Protein AF-A0A0M3JBD5-F1 (afdb_monomer)

Nearest PDB structures (foldseek):
  3rho-assembly1_D  TM=9.846E-01  e=1.355E-04  Rattus norvegicus
  4go2-assembly1_C  TM=9.866E-01  e=3.528E-04  Rattus norvegicus
  3rhj-assembly1_D  TM=9.878E-01  e=5.316E-04  Rattus norvegicus
  3vz0-assembly2_D  TM=8.860E-01  e=3.436E-02  Gluconobacter oxydans 621H
  5kj5-assembly1_B  TM=8.941E-01  e=5.544E-02  Pseudomonas fluorescens

Secondary structure (DSSP, 8-state):
-TTGGG--SS---SS-SS---TTS-B---GGG-S--BSTTTTHHHH----------

InterPro domains:
  IPR015590 Aldehyde dehydrogenase domain [PF00171] (2-52)
  IPR016161 Aldehyde/histidinol dehydrogenase [SSF53720] (2-55)
  IPR016162 Aldehyde dehydrogenase, N-terminal [G3DSA:3.40.605.10] (22-51)
  IPR016163 Aldehyde dehydrogenase, C-terminal [G3DSA:3.40.309.10] (2-21)

Foldseek 3Di:
DVVVVPDQWQDDDDPDPPPDDQQDWDATGDPSDDATHHHPRNVVVVDDDDDDDDDD

Organism: Anisakis simplex (NCBI:txid6269)

Solvent-accessible surface area (backbone atoms only — not comparable to full-atom values): 3856 Å² total; per-residue (Å²): 108,77,66,66,75,68,53,88,59,50,76,79,71,79,100,57,74,91,83,76,51,73,74,48,60,41,39,44,45,74,94,66,42,76,69,44,48,40,24,76,66,22,50,64,80,76,54,81,92,80,89,84,86,86,88,132

Radius of gyration: 16.44 Å; Cα contacts (8 Å, |Δi|>4): 52; chains: 1; bounding box: 28×24×57 Å

pLDDT: mean 96.5, std 2.27, range [85.25, 97.88]

Mean predicted aligned error: 3.09 Å

Sequence (56 aa):
LRVAQRLQAGTVFINTYQKTDVASPFGGFKQSGFGKDLGAEALNEYLHTKTITIEY

Structure (mmCIF, N/CA/C/O backbone):
data_AF-A0A0M3JBD5-F1
#
_entry.id   AF-A0A0M3JBD5-F1
#
loop_
_atom_site.group_PDB
_atom_site.id
_atom_site.type_symbol
_atom_site.label_atom_id
_atom_site.label_alt_id
_atom_site.label_comp_id
_atom_site.label_asym_id
_atom_site.label_entity_id
_atom_site.label_seq_id
_atom_site.pdbx_PDB_ins_code
_atom_site.Cartn_x
_atom_site.Cartn_y
_atom_site.Cartn_z
_atom_site.occupancy
_atom_site.B_iso_or_equiv
_atom_site.auth_seq_id
_atom_site.auth_comp_id
_atom_site.auth_asym_id
_atom_site.auth_atom_id
_atom_site.pdbx_PDB_model_num
ATOM 1 N N . LEU A 1 1 ? -16.714 -9.417 8.997 1.00 88.38 1 LEU A N 1
ATOM 2 C CA . LEU A 1 1 ? -16.083 -8.326 8.209 1.00 88.38 1 LEU A CA 1
ATOM 3 C C . LEU A 1 1 ? -16.695 -6.927 8.409 1.00 88.38 1 LEU A C 1
ATOM 5 O O . LEU A 1 1 ? -16.024 -5.962 8.076 1.00 88.38 1 LEU A O 1
ATOM 9 N N . ARG A 1 2 ? -17.894 -6.773 9.007 1.00 96.06 2 ARG A N 1
ATOM 10 C CA . ARG A 1 2 ? -18.585 -5.472 9.192 1.00 96.06 2 ARG A CA 1
ATOM 11 C C . ARG A 1 2 ? -17.715 -4.326 9.730 1.00 96.06 2 ARG A C 1
ATOM 13 O O . ARG A 1 2 ? -17.843 -3.205 9.261 1.00 96.06 2 ARG A O 1
ATOM 20 N N . VAL A 1 3 ? -16.874 -4.591 10.733 1.00 96.75 3 VAL A N 1
ATOM 21 C CA . VAL A 1 3 ? -15.990 -3.565 11.318 1.00 96.75 3 VAL A CA 1
ATOM 22 C C . VAL A 1 3 ? -14.845 -3.232 10.363 1.00 96.75 3 VAL A C 1
ATOM 24 O O . VAL A 1 3 ? -14.648 -2.065 10.060 1.00 96.75 3 VAL A O 1
ATOM 27 N N . ALA A 1 4 ? -14.164 -4.246 9.819 1.00 96.69 4 ALA A N 1
ATOM 28 C CA . ALA A 1 4 ? -13.069 -4.062 8.864 1.00 96.69 4 ALA A CA 1
ATOM 29 C C . ALA A 1 4 ? -13.483 -3.226 7.641 1.00 96.69 4 ALA A C 1
ATOM 31 O O . ALA A 1 4 ? -12.749 -2.338 7.236 1.00 96.69 4 ALA A O 1
ATOM 32 N N . GLN A 1 5 ? -14.696 -3.440 7.121 1.00 96.56 5 GLN A N 1
ATOM 33 C CA . GLN A 1 5 ? -15.245 -2.680 5.989 1.00 96.56 5 GLN A CA 1
ATOM 34 C C . GLN A 1 5 ? -15.543 -1.207 6.304 1.00 96.56 5 GLN A C 1
ATOM 36 O O . GLN A 1 5 ? -15.648 -0.396 5.391 1.00 96.56 5 GLN A O 1
ATOM 41 N N . ARG A 1 6 ? -15.730 -0.852 7.581 1.00 97.31 6 ARG A N 1
ATOM 42 C CA . ARG A 1 6 ? -16.027 0.526 8.007 1.00 97.31 6 ARG A CA 1
ATOM 43 C C . ARG A 1 6 ? -14.774 1.315 8.378 1.00 97.31 6 ARG A C 1
ATOM 45 O O . ARG A 1 6 ? -14.855 2.532 8.525 1.00 97.31 6 ARG A O 1
ATOM 52 N N . LEU A 1 7 ? -13.640 0.642 8.568 1.00 96.69 7 LEU A N 1
ATOM 53 C CA . LEU A 1 7 ? -12.389 1.297 8.920 1.00 96.69 7 LEU A CA 1
ATOM 54 C C . LEU A 1 7 ? -11.817 2.021 7.701 1.00 96.69 7 LEU A C 1
ATOM 56 O O . LEU A 1 7 ? -11.623 1.437 6.642 1.00 96.69 7 LEU A O 1
ATOM 60 N N . GLN A 1 8 ? -11.512 3.302 7.877 1.00 96.62 8 GLN A N 1
ATOM 61 C CA . GLN A 1 8 ? -10.842 4.120 6.869 1.00 96.62 8 GLN A CA 1
ATOM 62 C C . GLN A 1 8 ? -9.328 4.048 7.094 1.00 96.62 8 GLN A C 1
ATOM 64 O O . GLN A 1 8 ? -8.717 5.011 7.555 1.00 96.62 8 GLN A O 1
ATOM 69 N N . ALA A 1 9 ? -8.754 2.875 6.826 1.00 96.94 9 ALA A N 1
ATOM 70 C CA . ALA A 1 9 ? -7.343 2.553 7.018 1.00 96.94 9 ALA A CA 1
ATOM 71 C C . ALA A 1 9 ? -6.815 1.730 5.836 1.00 96.94 9 ALA A C 1
ATOM 73 O O . ALA A 1 9 ? -7.583 1.061 5.149 1.00 96.94 9 ALA A O 1
ATOM 74 N N . GLY A 1 10 ? -5.502 1.761 5.611 1.00 96.19 10 GLY A N 1
ATOM 75 C CA . GLY A 1 10 ? -4.882 1.042 4.498 1.00 96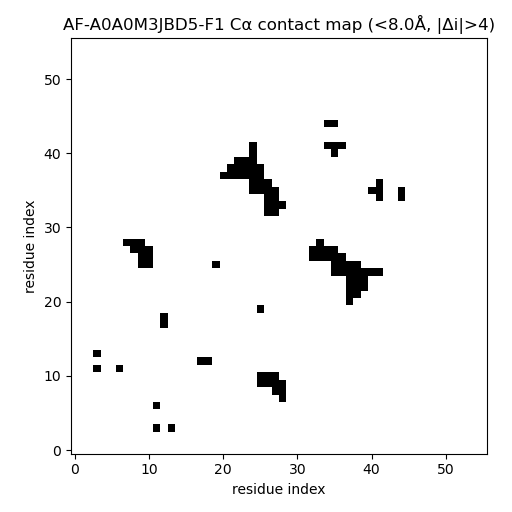.19 10 GLY A CA 1
ATOM 76 C C . GLY A 1 10 ? -4.613 -0.445 4.742 1.00 96.19 10 GLY A C 1
ATOM 77 O O . GLY A 1 10 ? -4.459 -1.194 3.781 1.00 96.19 10 GLY A O 1
ATOM 78 N N . THR A 1 11 ? -4.605 -0.882 6.003 1.00 97.69 11 THR A N 1
ATOM 79 C CA . THR A 1 11 ? -4.488 -2.290 6.404 1.00 97.69 11 THR A CA 1
ATOM 80 C C . THR A 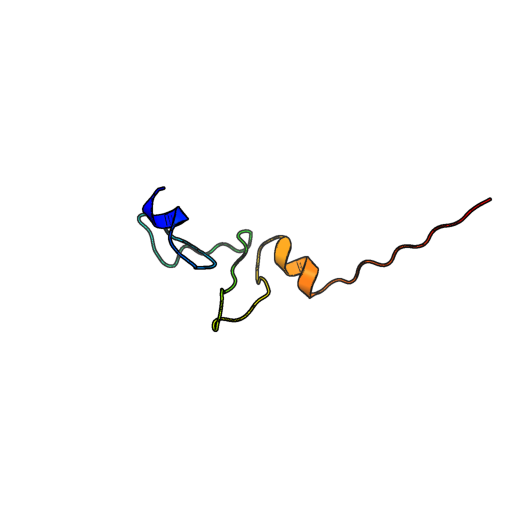1 11 ? -5.352 -2.525 7.640 1.00 97.69 11 THR A C 1
ATOM 82 O O . THR A 1 11 ? -5.367 -1.703 8.557 1.00 97.69 11 THR A O 1
ATOM 85 N N . VAL A 1 12 ? -6.068 -3.651 7.684 1.00 97.69 12 VAL A N 1
ATOM 86 C CA . VAL A 1 12 ? -6.848 -4.078 8.852 1.00 97.69 12 VAL A CA 1
ATOM 87 C C . VAL A 1 12 ? -6.431 -5.492 9.231 1.00 97.69 12 VAL A C 1
ATOM 89 O O . VAL A 1 12 ? -6.599 -6.421 8.445 1.00 97.69 12 VAL A O 1
ATOM 92 N N . PHE A 1 13 ? -5.934 -5.663 10.453 1.00 97.75 13 PHE A N 1
ATOM 93 C CA . PHE A 1 13 ? -5.651 -6.976 11.025 1.00 97.75 13 PHE A CA 1
ATOM 94 C C . PHE A 1 13 ? -6.874 -7.490 11.797 1.00 97.75 13 PHE A C 1
ATOM 96 O O . PHE A 1 13 ? -7.527 -6.732 12.514 1.00 97.75 13 PHE A O 1
ATOM 103 N N . ILE A 1 14 ? -7.197 -8.778 11.659 1.00 97.81 14 ILE A N 1
ATOM 104 C CA . ILE A 1 14 ? -8.30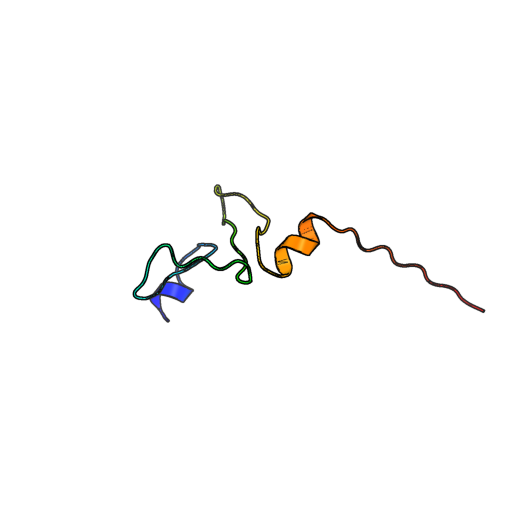5 -9.426 12.377 1.00 97.81 14 ILE A CA 1
ATOM 105 C C . ILE A 1 14 ? -7.713 -10.521 13.262 1.00 97.81 14 ILE A C 1
ATOM 107 O O . ILE A 1 14 ? -7.061 -11.427 12.754 1.00 97.81 14 ILE A O 1
ATOM 111 N N . ASN A 1 15 ? -7.942 -10.435 14.577 1.00 97.81 15 ASN A N 1
ATOM 112 C CA . ASN A 1 15 ? -7.429 -11.375 15.590 1.00 97.81 15 ASN A CA 1
ATOM 113 C C . ASN A 1 15 ? -5.895 -11.556 15.584 1.00 97.81 15 ASN A C 1
ATOM 115 O O . ASN A 1 15 ? -5.374 -12.562 16.056 1.00 97.81 15 ASN A O 1
ATOM 119 N N . THR A 1 16 ? -5.167 -10.575 15.055 1.00 97.88 16 THR A N 1
ATOM 120 C CA . THR A 1 16 ? -3.705 -10.485 15.06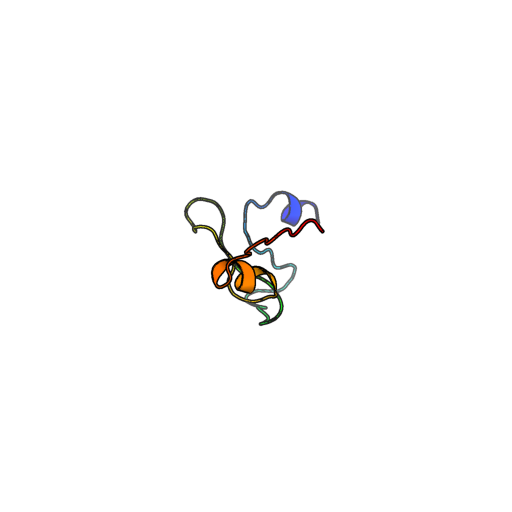8 1.00 97.88 16 THR A CA 1
ATOM 121 C C . THR A 1 16 ? -3.306 -9.011 14.994 1.00 97.88 16 THR A C 1
ATOM 123 O O . THR A 1 16 ? -4.158 -8.147 14.772 1.00 97.88 16 THR A O 1
ATOM 126 N N . TYR A 1 17 ? -2.027 -8.709 15.184 1.00 96.88 17 TYR A N 1
ATOM 127 C CA . TYR A 1 17 ? -1.483 -7.366 15.027 1.00 96.88 17 TYR A CA 1
ATOM 128 C C . TYR A 1 17 ? -0.016 -7.450 14.592 1.00 96.88 17 TYR A C 1
ATOM 130 O O . TYR A 1 17 ? 0.653 -8.430 14.905 1.00 96.88 17 TYR A O 1
ATOM 138 N N . GLN A 1 18 ? 0.466 -6.451 13.843 1.00 95.25 18 GLN A N 1
ATOM 139 C CA . GLN A 1 18 ? 1.826 -6.409 13.263 1.00 95.25 18 GLN A CA 1
ATOM 140 C C . GLN A 1 18 ? 2.181 -7.574 12.321 1.00 95.25 18 GLN A C 1
ATOM 142 O O . GLN A 1 18 ? 3.346 -7.770 11.986 1.00 95.25 18 GLN A O 1
ATOM 147 N N . LYS A 1 19 ? 1.190 -8.331 11.835 1.00 97.62 19 LYS A N 1
ATOM 148 C CA . LYS A 1 19 ? 1.410 -9.410 10.868 1.00 97.62 19 LYS A CA 1
ATOM 149 C C . LYS A 1 19 ? 1.568 -8.848 9.451 1.00 97.62 19 LYS A C 1
ATOM 151 O O . LYS A 1 19 ? 0.673 -8.987 8.624 1.00 97.62 19 LYS A O 1
ATOM 156 N N . THR A 1 20 ? 2.683 -8.176 9.191 1.00 97.25 20 THR A N 1
ATOM 157 C CA . THR A 1 20 ? 3.065 -7.736 7.844 1.00 97.25 20 THR A CA 1
ATOM 158 C C . THR A 1 20 ? 3.698 -8.883 7.059 1.00 97.25 20 THR A C 1
ATOM 160 O O . THR A 1 20 ? 4.154 -9.876 7.632 1.00 97.25 20 THR A O 1
ATOM 163 N N . ASP A 1 21 ? 3.690 -8.758 5.736 1.00 97.88 21 ASP A N 1
ATOM 164 C CA . ASP A 1 21 ? 4.303 -9.712 4.820 1.00 97.88 21 ASP A CA 1
ATOM 165 C C . ASP A 1 21 ? 4.850 -8.958 3.606 1.00 97.88 21 ASP A C 1
ATOM 167 O O . ASP A 1 21 ? 4.239 -7.986 3.164 1.00 97.88 21 ASP A O 1
ATOM 171 N N . VAL A 1 22 ? 5.990 -9.393 3.070 1.00 97.25 22 VAL A N 1
ATOM 172 C CA .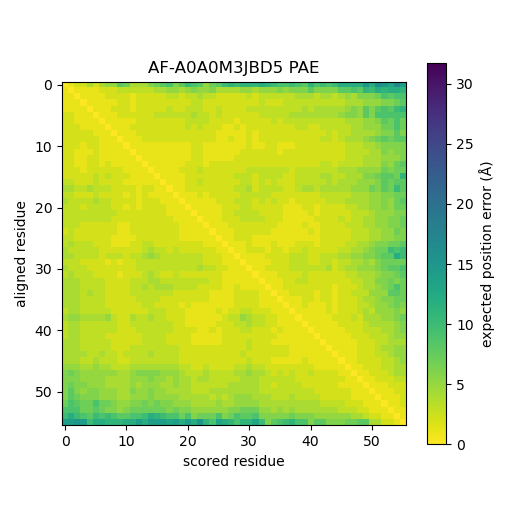 VAL A 1 22 ? 6.652 -8.724 1.938 1.00 97.25 22 VAL A CA 1
ATOM 173 C C . VAL A 1 22 ? 5.834 -8.773 0.645 1.00 97.25 22 VAL A C 1
ATOM 175 O O . VAL A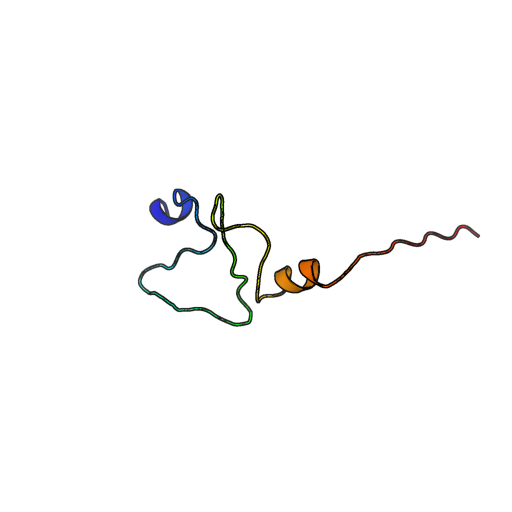 1 22 ? 6.011 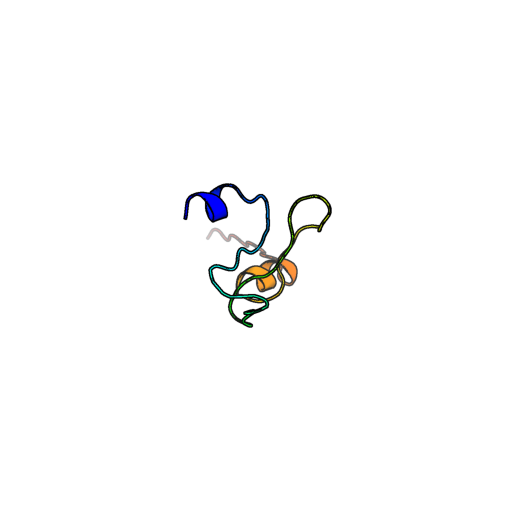-7.918 -0.221 1.00 97.25 22 VAL A O 1
ATOM 178 N N . ALA A 1 23 ? 4.920 -9.736 0.515 1.00 97.50 23 ALA A N 1
ATOM 179 C CA . ALA A 1 23 ? 4.008 -9.850 -0.615 1.00 97.50 23 ALA A CA 1
ATOM 180 C C . ALA A 1 23 ? 2.668 -9.126 -0.389 1.00 97.50 23 ALA A C 1
ATOM 182 O O . ALA A 1 23 ? 1.889 -9.001 -1.333 1.00 97.50 23 ALA A O 1
ATOM 183 N N . SER A 1 24 ? 2.378 -8.643 0.825 1.00 97.38 24 SER A N 1
ATOM 184 C CA . SER A 1 24 ? 1.147 -7.905 1.123 1.00 97.38 24 SER A CA 1
ATOM 185 C C . SER A 1 24 ? 1.404 -6.395 1.066 1.00 97.38 24 SER A C 1
ATOM 187 O O . SER A 1 24 ? 2.195 -5.900 1.869 1.00 97.38 24 SER A O 1
ATOM 189 N N . PRO A 1 25 ? 0.704 -5.630 0.213 1.00 97.38 25 PRO A N 1
ATOM 190 C CA . PRO A 1 25 ? 0.909 -4.189 0.114 1.00 97.38 25 PRO A CA 1
ATOM 191 C C . PRO A 1 25 ? 0.546 -3.473 1.420 1.00 97.38 25 PRO A C 1
ATOM 193 O O . PRO A 1 25 ? -0.487 -3.745 2.046 1.00 97.38 25 PRO A O 1
ATOM 196 N N . PHE A 1 26 ? 1.372 -2.510 1.811 1.00 97.81 26 PHE A N 1
ATOM 197 C CA . PHE A 1 26 ? 1.207 -1.696 3.008 1.00 97.81 26 PHE A CA 1
ATOM 198 C C . PHE A 1 26 ? 1.279 -0.213 2.646 1.00 97.81 26 PHE A C 1
ATOM 200 O O . PHE A 1 26 ? 2.154 0.223 1.915 1.00 97.81 26 PHE A O 1
ATOM 207 N N . GLY A 1 27 ? 0.347 0.592 3.147 1.00 96.81 27 GLY A N 1
ATOM 208 C CA . GLY A 1 27 ? 0.386 2.039 2.931 1.00 96.81 27 GLY A CA 1
ATOM 209 C C . GLY A 1 27 ? -0.854 2.724 3.471 1.00 96.81 27 GLY A C 1
ATOM 210 O O . GLY A 1 27 ? -1.889 2.077 3.629 1.00 96.81 27 GLY A O 1
ATOM 211 N N . GLY A 1 28 ? -0.733 4.010 3.784 1.00 97.00 28 GLY A N 1
ATOM 212 C CA . GLY A 1 28 ? -1.695 4.767 4.580 1.00 97.00 28 GLY A CA 1
ATOM 213 C C . GLY A 1 28 ? -2.984 5.181 3.865 1.00 97.00 28 GLY A C 1
ATOM 214 O O . GLY A 1 28 ? -3.237 4.855 2.706 1.00 97.00 28 GLY A O 1
ATOM 215 N N . PHE A 1 29 ? -3.819 5.910 4.605 1.00 96.31 29 PHE A N 1
ATOM 216 C CA . PHE A 1 29 ? -4.976 6.625 4.075 1.00 96.31 29 PHE A CA 1
ATOM 217 C C . PHE A 1 29 ? -5.080 8.001 4.754 1.00 96.31 29 PHE A C 1
ATOM 219 O O . PHE A 1 29 ? -4.697 8.151 5.916 1.00 96.31 29 PHE A O 1
ATOM 226 N N . LYS A 1 30 ? -5.631 9.005 4.058 1.00 96.88 30 LYS A N 1
ATOM 227 C CA . LYS A 1 30 ? -5.760 10.400 4.535 1.00 96.88 30 LYS A CA 1
ATOM 228 C C . LYS A 1 30 ? -4.401 11.042 4.872 1.00 96.88 30 LYS A C 1
ATOM 230 O O . LYS A 1 30 ? -3.494 11.028 4.054 1.00 96.88 30 LYS A O 1
ATOM 235 N N . GLN A 1 31 ? -4.258 11.624 6.065 1.00 97.56 31 GLN A N 1
ATOM 236 C CA . GLN A 1 31 ? -3.040 12.313 6.503 1.00 97.56 31 GLN A CA 1
ATOM 237 C C . GLN A 1 31 ? -1.845 11.371 6.702 1.00 97.56 31 GLN A C 1
ATOM 239 O O . GLN A 1 31 ? -0.723 11.845 6.821 1.00 97.56 31 GLN A O 1
ATOM 244 N N . SER A 1 32 ? -2.059 10.051 6.700 1.00 97.00 32 SER A N 1
ATOM 245 C CA . SER A 1 32 ? -0.971 9.068 6.706 1.00 97.00 32 SER A CA 1
ATOM 246 C C . SER A 1 32 ? -0.246 8.950 5.359 1.00 97.00 32 SER A C 1
ATOM 248 O O . SER A 1 32 ? 0.694 8.169 5.264 1.00 97.00 32 SER A O 1
ATOM 250 N N . GLY A 1 33 ? -0.679 9.688 4.331 1.00 97.31 33 GLY A N 1
ATOM 251 C CA . GLY A 1 33 ? -0.068 9.689 3.003 1.00 97.31 33 GLY A CA 1
ATOM 252 C C . GLY A 1 33 ? -0.742 8.742 2.008 1.00 97.31 33 GLY A C 1
ATOM 253 O O . GLY A 1 33 ? -1.845 8.236 2.244 1.00 97.31 33 GLY A O 1
ATOM 254 N N . PHE A 1 34 ? -0.064 8.544 0.878 1.00 96.19 34 PHE A N 1
ATOM 255 C CA . PHE A 1 34 ? -0.478 7.730 -0.266 1.00 96.19 34 PHE A CA 1
ATOM 256 C C . PHE A 1 34 ? 0.711 6.911 -0.797 1.00 96.19 34 PHE A C 1
ATOM 258 O O . PHE A 1 34 ? 1.834 7.091 -0.336 1.00 96.19 34 PHE A O 1
ATOM 265 N N . GLY A 1 35 ? 0.444 6.007 -1.743 1.00 95.75 35 GLY A N 1
ATOM 266 C CA . GLY A 1 35 ? 1.410 5.017 -2.221 1.00 95.75 35 GLY A CA 1
ATOM 267 C C . GLY A 1 35 ? 1.391 3.729 -1.396 1.00 95.75 35 GLY A C 1
ATOM 268 O O . GLY A 1 35 ? 0.752 3.650 -0.334 1.00 95.75 35 GLY A O 1
ATOM 269 N N . LYS A 1 36 ? 2.041 2.690 -1.921 1.00 97.00 36 LYS A N 1
ATOM 270 C CA . LYS A 1 36 ? 2.196 1.393 -1.257 1.00 97.00 36 LYS A CA 1
ATOM 271 C C . LYS A 1 36 ? 3.665 0.996 -1.233 1.00 97.00 36 LYS A C 1
ATOM 273 O O . LYS A 1 36 ? 4.330 1.053 -2.257 1.00 97.00 36 LYS A O 1
ATOM 278 N N . ASP A 1 37 ? 4.111 0.536 -0.075 1.00 97.06 37 ASP A N 1
ATOM 279 C CA . ASP A 1 37 ? 5.312 -0.271 0.077 1.00 97.06 37 ASP A CA 1
ATOM 280 C C . ASP A 1 37 ? 4.917 -1.751 0.079 1.00 97.06 37 ASP A C 1
ATOM 282 O O . ASP A 1 37 ? 3.803 -2.100 0.481 1.00 97.06 37 ASP A O 1
ATOM 286 N N . LEU A 1 38 ? 5.851 -2.630 -0.299 1.00 97.44 38 LEU A N 1
ATOM 287 C CA . LEU A 1 38 ? 5.640 -4.084 -0.380 1.00 97.44 38 LEU A CA 1
ATOM 288 C C . LEU A 1 38 ? 4.562 -4.500 -1.404 1.00 97.44 38 LEU A C 1
ATOM 290 O O . LEU A 1 38 ? 3.882 -3.678 -2.022 1.00 97.44 38 LEU A O 1
ATOM 294 N N . GLY A 1 39 ? 4.409 -5.811 -1.594 1.00 96.94 39 GLY A N 1
ATOM 295 C CA . GLY A 1 39 ? 3.487 -6.354 -2.589 1.00 96.94 39 GLY A CA 1
ATOM 296 C C . GLY A 1 39 ? 3.857 -5.980 -4.025 1.00 96.94 39 GLY A C 1
ATOM 297 O O . GLY A 1 39 ? 4.893 -5.371 -4.301 1.00 96.94 39 GLY A O 1
ATOM 298 N N . ALA A 1 40 ? 3.008 -6.375 -4.968 1.00 97.19 40 ALA A N 1
ATOM 299 C CA . ALA A 1 40 ? 3.212 -6.036 -6.376 1.00 97.19 40 ALA A CA 1
ATOM 300 C C . ALA A 1 40 ? 2.889 -4.558 -6.646 1.00 97.19 40 ALA A C 1
ATOM 302 O O . ALA A 1 40 ? 3.453 -3.944 -7.549 1.00 97.19 40 ALA A O 1
ATOM 303 N N . GLU A 1 41 ? 2.001 -3.981 -5.842 1.00 96.81 41 GLU A N 1
ATOM 304 C CA . GLU A 1 41 ? 1.519 -2.614 -5.966 1.00 96.81 41 GLU A CA 1
ATOM 305 C C . GLU A 1 41 ? 2.635 -1.588 -5.771 1.00 96.81 41 GLU A C 1
ATOM 307 O O . GLU A 1 41 ? 2.618 -0.566 -6.455 1.00 96.81 41 GLU A O 1
ATOM 312 N N . ALA A 1 42 ? 3.625 -1.878 -4.918 1.00 97.50 42 ALA A N 1
ATOM 313 C CA . ALA A 1 42 ? 4.777 -1.001 -4.723 1.00 97.50 42 ALA A CA 1
ATOM 314 C C . ALA A 1 42 ? 5.597 -0.791 -5.998 1.00 97.50 42 ALA A C 1
ATOM 316 O O . ALA A 1 42 ? 6.180 0.274 -6.183 1.00 97.50 42 ALA A O 1
ATOM 317 N N . LEU A 1 43 ? 5.618 -1.760 -6.922 1.00 97.50 43 LEU A N 1
ATOM 318 C CA . LEU A 1 43 ? 6.354 -1.614 -8.181 1.00 97.50 43 LEU A CA 1
ATOM 319 C C . LEU A 1 43 ? 5.832 -0.442 -9.020 1.00 97.50 43 LEU A C 1
ATOM 321 O O . LEU A 1 43 ? 6.612 0.181 -9.737 1.00 97.50 43 LEU A O 1
ATOM 325 N N . ASN A 1 44 ? 4.544 -0.106 -8.903 1.00 97.12 44 ASN A N 1
ATOM 326 C CA . ASN A 1 44 ? 3.952 1.008 -9.642 1.00 97.12 44 ASN A CA 1
ATOM 327 C C . ASN A 1 44 ? 4.499 2.372 -9.197 1.00 97.12 44 ASN A C 1
ATOM 329 O O . ASN A 1 44 ? 4.492 3.303 -9.993 1.00 97.12 44 ASN A O 1
ATOM 333 N N . GLU A 1 45 ? 5.000 2.487 -7.965 1.00 96.75 45 GLU A N 1
ATOM 334 C CA . GLU A 1 45 ? 5.612 3.724 -7.458 1.00 96.75 45 GLU A CA 1
ATOM 335 C C . GLU A 1 45 ? 7.058 3.902 -7.962 1.00 96.75 45 GLU A C 1
ATOM 337 O O . GLU A 1 45 ? 7.592 5.010 -7.968 1.00 96.75 45 GLU A O 1
ATOM 342 N N . TYR A 1 46 ? 7.699 2.819 -8.421 1.00 97.50 46 TYR A N 1
ATOM 343 C CA . TYR A 1 46 ? 9.094 2.818 -8.883 1.00 97.50 46 TYR A CA 1
ATOM 344 C C . TYR A 1 46 ? 9.254 2.661 -10.400 1.00 97.50 46 TYR A C 1
ATOM 346 O O . TYR A 1 46 ? 10.358 2.827 -10.924 1.00 97.50 46 TYR A O 1
ATOM 354 N N . LEU A 1 47 ? 8.181 2.340 -11.124 1.00 97.19 47 LEU A N 1
ATOM 355 C CA . LEU A 1 47 ? 8.198 2.101 -12.566 1.00 97.19 47 LEU A CA 1
ATOM 356 C C . LEU A 1 47 ? 7.327 3.112 -13.309 1.00 97.19 47 LEU A C 1
ATOM 358 O O . LEU A 1 47 ? 6.339 3.620 -12.796 1.00 97.19 47 LEU A O 1
ATOM 362 N N . HIS A 1 48 ? 7.680 3.365 -14.568 1.00 96.25 48 HIS A N 1
ATOM 363 C CA . HIS A 1 48 ? 6.902 4.215 -15.463 1.00 96.25 48 HIS A CA 1
ATOM 364 C C . HIS A 1 48 ? 6.492 3.417 -16.698 1.00 96.25 48 HIS A C 1
ATOM 366 O O . HIS A 1 48 ? 7.329 2.787 -17.347 1.00 96.25 48 HIS A O 1
ATOM 372 N N . THR A 1 49 ? 5.205 3.462 -17.045 1.00 97.00 49 THR A N 1
ATOM 373 C CA . THR A 1 49 ? 4.692 2.807 -18.255 1.00 97.00 49 THR A CA 1
ATOM 374 C C . THR A 1 49 ? 4.843 3.737 -19.454 1.00 97.00 49 THR A C 1
ATOM 376 O O . THR A 1 49 ? 4.399 4.885 -19.416 1.00 97.00 49 THR A O 1
ATOM 379 N N . LYS A 1 50 ? 5.447 3.236 -20.535 1.00 97.50 50 LYS A N 1
ATOM 380 C CA . LYS A 1 50 ? 5.610 3.961 -21.799 1.00 97.50 50 LYS A CA 1
ATOM 381 C C . LYS A 1 50 ? 4.983 3.161 -22.935 1.00 97.50 50 LYS A C 1
ATOM 383 O O . LYS A 1 50 ? 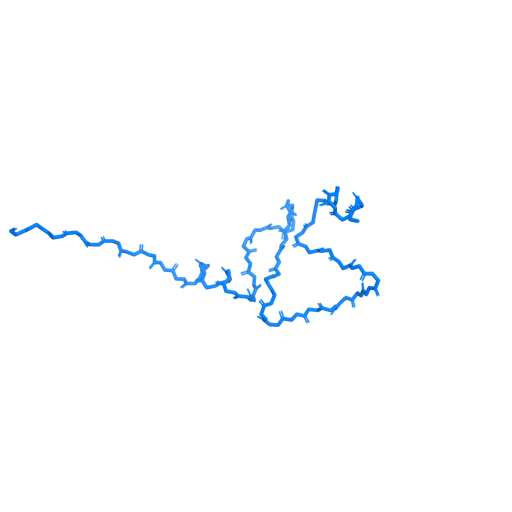5.434 2.059 -23.226 1.00 97.50 50 LYS A O 1
ATOM 388 N N . THR A 1 51 ? 3.980 3.733 -23.590 1.00 97.62 51 THR A N 1
ATOM 389 C CA . THR A 1 51 ? 3.313 3.112 -2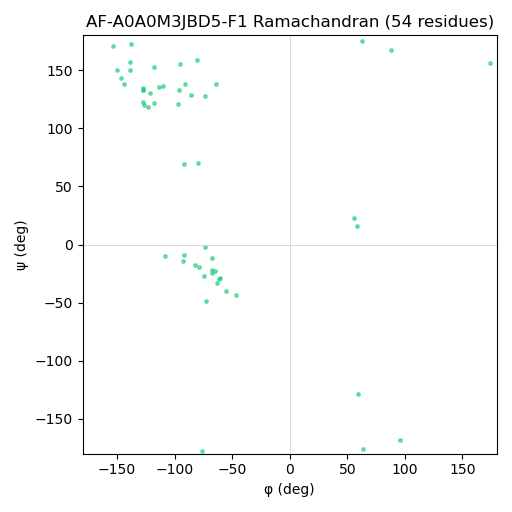4.742 1.00 97.62 51 THR A CA 1
ATOM 390 C C . THR A 1 51 ? 3.914 3.634 -26.042 1.00 97.62 51 THR A C 1
ATOM 392 O O . THR A 1 51 ? 4.091 4.841 -26.202 1.00 97.62 51 THR A O 1
ATOM 395 N N . ILE A 1 52 ? 4.224 2.728 -26.971 1.00 96.81 52 ILE A N 1
ATOM 396 C CA . ILE A 1 52 ? 4.697 3.043 -28.323 1.00 96.81 52 ILE A CA 1
ATOM 397 C C . ILE A 1 52 ? 3.805 2.279 -29.300 1.00 96.81 52 ILE A C 1
ATOM 399 O O . ILE A 1 52 ? 3.715 1.057 -29.218 1.00 96.81 52 ILE A O 1
ATOM 403 N N . THR A 1 53 ? 3.160 3.000 -30.212 1.00 96.62 53 THR A N 1
ATOM 404 C CA . THR A 1 53 ? 2.295 2.427 -31.250 1.00 96.62 53 THR A CA 1
ATOM 405 C C . THR A 1 53 ? 2.930 2.669 -32.610 1.00 96.62 53 THR A C 1
ATOM 407 O O . THR A 1 53 ? 3.421 3.766 -32.873 1.00 96.62 53 THR A O 1
ATOM 410 N N . ILE A 1 54 ? 2.935 1.641 -33.456 1.00 94.38 54 ILE A N 1
ATOM 411 C CA . ILE A 1 54 ? 3.512 1.663 -34.802 1.00 94.38 54 ILE A CA 1
ATOM 412 C C . ILE A 1 54 ? 2.434 1.173 -35.770 1.00 94.38 54 ILE A C 1
ATOM 414 O O . ILE A 1 54 ? 1.793 0.158 -35.503 1.00 94.38 54 ILE A O 1
ATOM 418 N N . GLU A 1 55 ? 2.254 1.894 -36.872 1.00 88.94 55 GLU A N 1
ATOM 419 C CA . GLU A 1 55 ? 1.408 1.513 -38.006 1.00 88.94 55 GLU A CA 1
ATOM 420 C C . GLU A 1 55 ? 2.317 1.188 -39.198 1.00 88.94 55 GLU A C 1
ATOM 422 O O . GLU A 1 55 ? 3.311 1.889 -39.420 1.00 88.94 55 GLU A O 1
ATOM 427 N N . TYR A 1 56 ? 2.012 0.105 -39.916 1.00 85.25 56 TYR A N 1
ATOM 428 C CA . TYR A 1 56 ? 2.703 -0.323 -41.133 1.00 85.25 56 TYR A CA 1
ATOM 429 C C . TYR A 1 56 ? 1.718 -0.932 -42.128 1.00 85.25 56 TYR A C 1
ATOM 431 O O . TYR A 1 56 ? 0.700 -1.504 -41.674 1.00 85.25 56 TYR A O 1
#